Protein AF-A0AAD6E4Y8-F1 (afdb_monomer)

Mean predicted aligned error: 8.2 Å

Organism: NCBI:txid911720

Structure (mmCIF, N/CA/C/O backbone):
data_AF-A0AAD6E4Y8-F1
#
_entry.id   AF-A0AAD6E4Y8-F1
#
loop_
_atom_site.group_PDB
_atom_site.id
_atom_site.type_symbol
_atom_site.label_atom_id
_atom_site.label_alt_id
_atom_site.label_comp_id
_atom_site.label_asym_id
_atom_site.label_entity_id
_atom_site.label_seq_id
_atom_site.pdbx_PDB_ins_code
_atom_site.Cartn_x
_atom_site.Cartn_y
_atom_site.Cartn_z
_atom_site.occupancy
_atom_site.B_iso_or_equiv
_atom_site.auth_seq_id
_atom_site.auth_comp_id
_atom_site.auth_asym_id
_atom_site.auth_atom_id
_atom_site.pdbx_PDB_model_num
ATOM 1 N N . MET A 1 1 ? -0.656 4.297 -16.228 1.00 60.06 1 MET A N 1
ATOM 2 C CA . MET A 1 1 ? -0.972 3.912 -14.840 1.00 60.06 1 MET A CA 1
ATOM 3 C C . MET A 1 1 ? -2.060 4.842 -14.359 1.00 60.06 1 MET A C 1
ATOM 5 O O . MET A 1 1 ? -1.753 5.897 -13.828 1.00 60.06 1 MET A O 1
ATOM 9 N N . ASP A 1 2 ? -3.311 4.536 -14.681 1.00 66.12 2 ASP A N 1
ATOM 10 C CA . ASP A 1 2 ? -4.436 5.409 -14.312 1.00 66.12 2 ASP A CA 1
ATOM 11 C C . ASP A 1 2 ? -5.704 4.597 -14.036 1.00 66.12 2 ASP A C 1
ATOM 13 O O . ASP A 1 2 ? -6.818 5.096 -14.125 1.00 66.12 2 ASP A O 1
ATOM 17 N N . THR A 1 3 ? -5.555 3.300 -13.751 1.00 80.50 3 THR A N 1
ATOM 18 C CA . THR A 1 3 ? -6.711 2.481 -13.399 1.00 80.50 3 THR A CA 1
ATOM 19 C C . THR A 1 3 ? -7.084 2.818 -11.960 1.00 80.50 3 THR A C 1
ATOM 21 O O . THR A 1 3 ? -6.283 2.558 -11.058 1.00 80.50 3 THR A O 1
ATOM 24 N N . PRO A 1 4 ? -8.265 3.402 -11.711 1.00 89.00 4 PRO A N 1
ATOM 25 C CA . PRO A 1 4 ? -8.672 3.713 -10.358 1.00 89.00 4 PRO A CA 1
ATOM 26 C C . PRO A 1 4 ? -8.994 2.421 -9.601 1.00 89.00 4 PRO A C 1
ATOM 28 O O . PRO A 1 4 ? -9.549 1.467 -10.151 1.00 89.00 4 PRO A O 1
ATOM 31 N N . ILE A 1 5 ? -8.671 2.406 -8.315 1.00 91.94 5 ILE A N 1
ATOM 32 C CA . ILE A 1 5 ? -8.923 1.294 -7.404 1.00 91.94 5 ILE A CA 1
ATOM 33 C C . ILE A 1 5 ? -10.080 1.671 -6.493 1.00 91.94 5 ILE A C 1
ATOM 35 O O . ILE A 1 5 ? -10.008 2.663 -5.773 1.00 91.94 5 ILE A O 1
ATOM 39 N N . ARG A 1 6 ? -11.131 0.853 -6.471 1.00 94.88 6 ARG A N 1
ATOM 40 C CA . ARG A 1 6 ? -12.215 1.013 -5.502 1.00 94.88 6 ARG A CA 1
ATOM 41 C C . ARG A 1 6 ? -11.766 0.523 -4.125 1.00 94.88 6 ARG A C 1
ATOM 43 O O . ARG A 1 6 ? -11.421 -0.649 -3.971 1.00 94.88 6 ARG A O 1
ATOM 50 N N . ARG A 1 7 ? -11.806 1.397 -3.122 1.00 94.94 7 ARG A N 1
ATOM 51 C CA . ARG A 1 7 ? -11.597 1.074 -1.708 1.00 94.94 7 ARG A CA 1
ATOM 52 C C . ARG A 1 7 ? -12.920 1.212 -0.968 1.00 94.94 7 ARG A C 1
ATOM 54 O O . ARG A 1 7 ? -13.533 2.272 -1.005 1.00 94.94 7 ARG A O 1
ATOM 61 N N . VAL A 1 8 ? -13.303 0.163 -0.248 1.00 95.25 8 VAL A N 1
ATOM 62 C CA . VAL A 1 8 ? -14.464 0.166 0.647 1.00 95.25 8 VAL A CA 1
ATOM 63 C C . VAL A 1 8 ? -13.980 -0.087 2.072 1.00 95.25 8 VAL A C 1
ATOM 65 O O . VAL A 1 8 ? -13.235 -1.041 2.301 1.00 95.25 8 VAL A O 1
ATOM 68 N N . ILE A 1 9 ? -14.377 0.763 3.018 1.00 93.38 9 ILE A N 1
ATOM 69 C CA . ILE A 1 9 ? -14.047 0.632 4.445 1.00 93.38 9 ILE A CA 1
ATOM 70 C C . ILE A 1 9 ? -15.339 0.403 5.222 1.00 93.38 9 ILE A C 1
ATOM 72 O O . ILE A 1 9 ? -16.318 1.131 5.048 1.00 93.38 9 ILE A O 1
ATOM 76 N N . ALA A 1 10 ? -15.323 -0.605 6.090 1.00 93.25 10 ALA A N 1
ATOM 77 C CA . ALA A 1 10 ? -16.399 -0.895 7.022 1.00 93.25 10 ALA A CA 1
ATOM 78 C C . ALA A 1 10 ? -15.973 -0.582 8.459 1.00 93.25 10 ALA A C 1
ATOM 80 O O . ALA A 1 10 ? -14.816 -0.788 8.827 1.00 93.25 10 ALA A O 1
ATOM 81 N N . GLU A 1 11 ? -16.925 -0.131 9.267 1.00 92.50 11 GLU A N 1
ATOM 82 C CA . GLU A 1 11 ? -16.768 0.111 10.702 1.00 92.50 11 GLU A CA 1
ATOM 83 C C . GLU A 1 11 ? -18.042 -0.311 11.448 1.00 92.50 11 GLU A C 1
ATOM 85 O O . GLU A 1 11 ? -19.064 -0.641 10.838 1.00 92.50 11 GLU A O 1
ATOM 90 N N . HIS A 1 12 ? -17.983 -0.289 12.780 1.00 92.69 12 HIS A N 1
ATOM 91 C CA . HIS A 1 12 ? -19.155 -0.448 13.635 1.00 92.69 12 HIS A CA 1
ATOM 92 C C . HIS A 1 12 ? -19.614 0.911 14.162 1.00 92.69 12 HIS A C 1
ATOM 94 O O . HIS A 1 12 ? -18.795 1.730 14.581 1.00 92.69 12 HIS A O 1
ATOM 100 N N . ASP A 1 13 ? -20.926 1.141 14.180 1.00 86.31 13 ASP A N 1
ATOM 101 C CA . ASP A 1 13 ? -21.501 2.302 14.856 1.00 86.31 13 ASP A CA 1
ATOM 102 C C . ASP A 1 13 ? -21.441 2.153 16.393 1.00 86.31 13 ASP A C 1
ATOM 104 O O . ASP A 1 13 ? -21.057 1.120 16.946 1.00 86.31 13 ASP A O 1
ATOM 108 N N . THR A 1 14 ? -21.872 3.186 17.122 1.00 88.88 14 THR A N 1
ATOM 109 C CA . THR A 1 14 ? -21.897 3.176 18.598 1.00 88.88 14 THR A CA 1
ATOM 110 C C . THR A 1 14 ? -22.863 2.155 19.207 1.00 88.88 14 THR A C 1
ATOM 112 O O . THR A 1 14 ? -22.847 1.952 20.421 1.00 88.88 14 THR A O 1
ATOM 115 N N . LYS A 1 15 ? -23.709 1.515 18.394 1.00 92.69 15 LYS A N 1
ATOM 116 C CA . LYS A 1 15 ? -24.641 0.454 18.792 1.00 92.69 15 LYS A CA 1
ATOM 117 C C . LYS A 1 15 ? -24.127 -0.938 18.406 1.00 92.69 15 LYS A C 1
ATOM 119 O O . LYS A 1 15 ? -24.799 -1.917 18.718 1.00 92.69 15 LYS A O 1
ATOM 124 N N . GLY A 1 16 ? -22.963 -1.030 17.760 1.00 91.50 16 GLY A N 1
ATOM 125 C CA . GLY A 1 16 ? -22.378 -2.283 17.291 1.00 91.50 16 GLY A CA 1
ATOM 126 C C . GLY A 1 16 ? -22.921 -2.770 15.946 1.00 91.50 16 GLY A C 1
ATOM 127 O O . GLY A 1 16 ? -22.697 -3.928 15.605 1.00 91.50 16 GLY A O 1
ATOM 128 N N . ASN A 1 17 ? -23.617 -1.934 15.168 1.00 94.75 17 ASN A N 1
ATOM 129 C CA . ASN A 1 17 ? -24.046 -2.307 13.818 1.00 94.75 17 ASN A CA 1
ATOM 130 C C . ASN A 1 17 ? -22.910 -2.076 12.818 1.00 94.75 17 ASN A C 1
ATOM 132 O O . ASN A 1 17 ? -22.316 -0.998 12.798 1.00 94.75 17 ASN A O 1
ATOM 136 N N . ALA A 1 18 ? -22.645 -3.060 11.958 1.00 94.50 18 ALA A N 1
ATOM 137 C CA . ALA A 1 18 ? -21.690 -2.918 10.865 1.00 94.50 18 ALA A CA 1
ATOM 138 C C . ALA A 1 18 ? -22.246 -2.004 9.759 1.00 94.50 18 ALA A C 1
ATOM 140 O O . ALA A 1 18 ? -23.408 -2.122 9.361 1.00 94.50 18 ALA A O 1
ATOM 141 N N . SER A 1 19 ? -21.412 -1.106 9.239 1.00 92.56 19 SER A N 1
ATOM 142 C CA . SER A 1 19 ? -21.764 -0.197 8.143 1.00 92.56 19 SER A CA 1
ATOM 143 C C . SER A 1 19 ? -20.553 0.119 7.266 1.00 92.56 19 SER A C 1
ATOM 145 O O . SER A 1 19 ? -19.414 0.025 7.721 1.00 92.56 19 SER A O 1
ATOM 147 N N . PHE A 1 20 ? -20.788 0.499 6.007 1.00 93.69 20 PHE A N 1
ATOM 148 C CA . PHE A 1 20 ? -19.742 1.049 5.143 1.00 93.69 20 PHE A CA 1
ATOM 149 C C . PHE A 1 20 ? -19.593 2.544 5.417 1.00 93.69 20 PHE A C 1
ATOM 151 O O . PHE A 1 20 ? -20.552 3.299 5.261 1.00 93.69 20 PHE A O 1
ATOM 158 N N . VAL A 1 21 ? -18.395 2.961 5.812 1.00 90.44 21 VAL A N 1
ATOM 159 C CA . VAL A 1 21 ? -18.083 4.360 6.149 1.00 90.44 21 VAL A CA 1
ATOM 160 C C . VAL A 1 21 ? -17.336 5.089 5.035 1.00 90.44 21 VAL A C 1
ATOM 162 O O . VAL A 1 21 ? -17.307 6.315 5.020 1.00 90.44 21 VAL A O 1
ATOM 165 N N . SER A 1 22 ? -16.757 4.351 4.085 1.00 91.56 22 SER A N 1
ATOM 166 C CA . SER A 1 22 ? -16.112 4.906 2.892 1.00 91.56 22 SER A CA 1
ATOM 167 C C . SER A 1 22 ? -16.262 3.939 1.717 1.00 91.56 22 SER A C 1
ATOM 169 O O . SER A 1 22 ? -16.151 2.724 1.890 1.00 91.56 22 SER A O 1
ATOM 171 N N . ASP A 1 23 ? -16.532 4.490 0.535 1.00 95.25 23 ASP A N 1
ATOM 172 C CA . ASP A 1 23 ? -16.561 3.807 -0.761 1.00 95.25 23 ASP A CA 1
ATOM 173 C C . ASP A 1 23 ? -16.034 4.788 -1.814 1.00 95.25 23 ASP A C 1
ATOM 175 O O . ASP A 1 23 ? -16.737 5.698 -2.258 1.00 95.25 23 ASP A O 1
ATOM 179 N N . GLU A 1 24 ? -14.752 4.659 -2.139 1.00 95.19 24 GLU A N 1
ATOM 180 C CA . GLU A 1 24 ? -13.999 5.657 -2.893 1.00 95.19 24 GLU A CA 1
ATOM 181 C C . GLU A 1 24 ? -13.223 5.021 -4.039 1.00 95.19 24 GLU A C 1
ATOM 183 O O . GLU A 1 24 ? -12.700 3.913 -3.928 1.00 95.19 24 GLU A O 1
ATOM 188 N N . TRP A 1 25 ? -13.086 5.764 -5.134 1.00 94.88 25 TRP A N 1
ATOM 189 C CA . TRP A 1 25 ? -12.178 5.428 -6.224 1.00 94.88 25 TRP A CA 1
ATOM 190 C C . TRP A 1 25 ? -10.861 6.174 -6.026 1.00 94.88 25 TRP A C 1
ATOM 192 O O . TRP A 1 25 ? -10.798 7.393 -6.168 1.00 94.88 25 TRP A O 1
ATOM 202 N N . LEU A 1 26 ? -9.812 5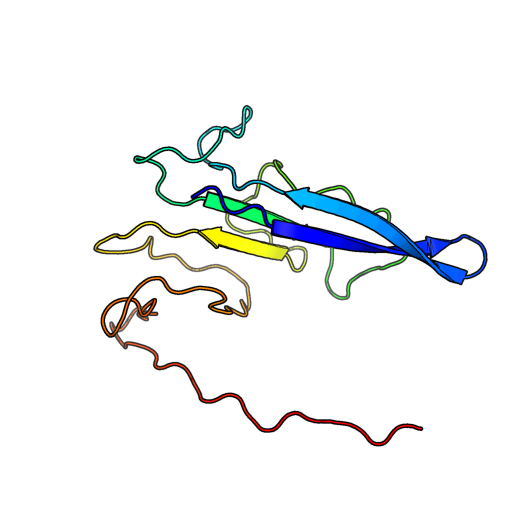.433 -5.687 1.00 94.38 26 LEU A N 1
ATOM 203 C CA . LEU A 1 26 ? -8.470 5.953 -5.468 1.00 94.38 26 LEU A CA 1
ATOM 204 C C . LEU A 1 26 ? -7.657 5.881 -6.757 1.00 94.38 26 LEU A C 1
ATOM 206 O O . LEU A 1 26 ? -7.584 4.835 -7.399 1.00 94.38 26 LEU A O 1
ATOM 210 N N . THR A 1 27 ? -6.996 6.976 -7.109 1.00 92.81 27 THR A N 1
ATOM 211 C CA . THR A 1 27 ? -6.064 7.024 -8.242 1.00 92.81 27 THR A CA 1
ATOM 212 C C . THR A 1 27 ? -4.632 6.793 -7.758 1.00 92.81 27 THR A C 1
ATOM 214 O O . THR A 1 27 ? -4.260 7.361 -6.724 1.00 92.81 27 THR A O 1
ATOM 217 N N . PRO A 1 28 ? -3.800 6.030 -8.487 1.00 92.56 28 PRO A N 1
ATOM 218 C CA . PRO A 1 28 ? -2.375 5.925 -8.186 1.00 92.56 28 PRO A CA 1
ATOM 219 C C . PRO A 1 28 ? -1.690 7.296 -8.112 1.00 92.56 28 PRO A C 1
ATOM 221 O O . PRO A 1 28 ? -2.040 8.215 -8.854 1.00 92.56 28 PRO A O 1
ATOM 224 N N . TYR A 1 29 ? -0.695 7.427 -7.235 1.00 93.00 29 TYR A N 1
ATOM 225 C CA . TYR A 1 29 ? 0.155 8.618 -7.126 1.00 93.00 29 TYR A CA 1
ATOM 226 C C . TYR A 1 29 ? 1.642 8.246 -7.138 1.00 93.00 29 TYR A C 1
ATOM 228 O O . TYR A 1 29 ? 2.006 7.114 -6.802 1.00 93.00 29 TYR A O 1
ATOM 236 N N . ASP A 1 30 ? 2.497 9.193 -7.531 1.00 91.81 30 ASP A N 1
ATOM 237 C CA . ASP A 1 30 ? 3.954 9.054 -7.465 1.00 91.81 30 ASP A CA 1
ATOM 238 C C . ASP A 1 30 ? 4.451 9.504 -6.076 1.00 91.81 30 ASP A C 1
ATOM 240 O O . ASP A 1 30 ? 4.380 10.697 -5.752 1.00 91.81 30 ASP A O 1
ATOM 244 N N . PRO A 1 31 ? 4.964 8.591 -5.229 1.00 88.75 31 PRO A N 1
ATOM 245 C CA . PRO A 1 31 ? 5.400 8.939 -3.879 1.00 88.75 31 PRO A CA 1
ATOM 246 C C . PRO A 1 31 ? 6.668 9.804 -3.847 1.00 88.75 31 PRO A C 1
ATOM 248 O O . PRO A 1 31 ? 6.960 10.393 -2.806 1.00 88.75 31 PRO A O 1
ATOM 251 N N . THR A 1 32 ? 7.420 9.900 -4.949 1.00 88.81 32 THR A N 1
ATOM 252 C CA . THR A 1 32 ? 8.633 10.733 -5.043 1.00 88.81 32 THR A CA 1
ATOM 253 C C . THR A 1 32 ? 8.318 12.219 -5.213 1.00 88.81 32 THR A C 1
ATOM 255 O O . THR A 1 32 ? 9.179 13.064 -4.982 1.00 88.81 32 THR A O 1
ATOM 258 N N . THR A 1 33 ? 7.067 12.540 -5.548 1.00 91.38 33 THR A N 1
ATOM 259 C CA . THR A 1 33 ? 6.561 13.907 -5.746 1.00 91.38 33 THR A CA 1
ATOM 260 C C . THR A 1 33 ? 5.888 14.475 -4.497 1.00 91.38 33 THR A C 1
ATOM 262 O O . THR A 1 33 ? 5.022 15.339 -4.580 1.00 91.38 33 THR A O 1
ATOM 265 N N . ALA A 1 34 ? 6.224 13.950 -3.318 1.00 89.31 34 ALA A N 1
ATOM 266 C CA . ALA A 1 34 ? 5.731 14.498 -2.064 1.00 89.31 34 ALA A CA 1
ATOM 267 C C . ALA A 1 34 ? 6.248 15.940 -1.852 1.00 89.31 34 ALA A C 1
ATOM 269 O O . ALA A 1 34 ? 7.426 16.195 -2.116 1.00 89.31 34 ALA A O 1
ATOM 270 N N . PRO A 1 35 ? 5.432 16.843 -1.273 1.00 91.31 35 PRO A N 1
ATOM 271 C CA . PRO A 1 35 ? 4.101 16.605 -0.699 1.00 91.31 35 P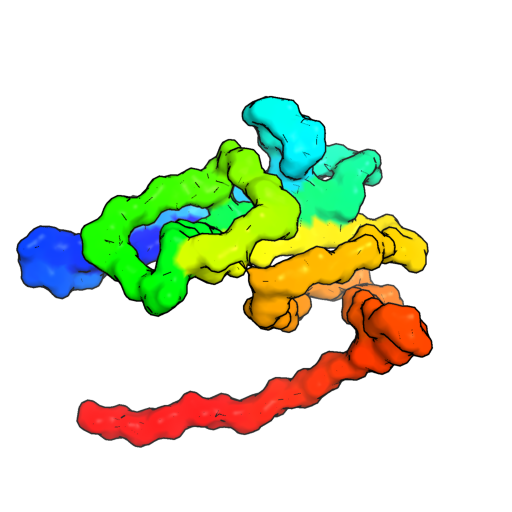RO A CA 1
ATOM 272 C C . PRO A 1 35 ? 2.926 16.670 -1.692 1.00 91.31 35 PRO A C 1
ATOM 274 O O . PRO A 1 35 ? 1.788 16.453 -1.279 1.00 91.31 35 PRO A O 1
ATOM 277 N N . GLU A 1 36 ? 3.157 16.980 -2.967 1.00 92.69 36 GLU A N 1
ATOM 278 C CA . GLU A 1 36 ? 2.091 17.202 -3.951 1.00 92.69 36 GLU A CA 1
ATOM 279 C C . GLU A 1 36 ? 1.397 15.906 -4.404 1.00 92.69 36 GLU A C 1
ATOM 281 O O . GLU A 1 36 ? 0.220 15.949 -4.768 1.00 92.69 36 GLU A O 1
ATOM 286 N N . PHE A 1 37 ? 2.097 14.764 -4.358 1.00 92.50 37 PHE A N 1
ATOM 287 C CA . PHE A 1 37 ? 1.574 13.433 -4.709 1.00 92.50 37 PHE A CA 1
ATOM 288 C C . PHE A 1 37 ? 0.822 13.431 -6.049 1.00 92.50 37 PHE A C 1
ATOM 290 O O . PHE A 1 37 ? -0.383 13.143 -6.128 1.00 92.50 37 PHE A O 1
ATOM 297 N N . THR A 1 38 ? 1.542 13.799 -7.105 1.00 92.88 38 THR A N 1
ATOM 298 C CA . THR A 1 38 ? 0.998 13.922 -8.457 1.00 92.88 38 THR A CA 1
ATOM 299 C C . THR A 1 38 ? 0.723 12.553 -9.084 1.00 92.88 38 THR A C 1
ATOM 301 O O . THR A 1 38 ? 1.157 11.508 -8.592 1.00 92.88 38 THR A O 1
ATOM 304 N N . THR A 1 39 ? -0.041 12.547 -10.175 1.00 92.19 39 THR A N 1
ATOM 305 C CA . THR A 1 39 ? -0.292 11.336 -10.965 1.00 92.19 39 THR A CA 1
ATOM 306 C C . THR A 1 39 ? 1.023 10.807 -11.561 1.00 92.19 39 THR A C 1
ATOM 308 O O . THR A 1 39 ? 1.781 11.609 -12.116 1.00 92.19 39 THR A O 1
ATOM 311 N N . PRO A 1 40 ? 1.301 9.486 -11.510 1.00 91.38 40 PRO A N 1
ATOM 312 C CA . PRO A 1 40 ? 2.520 8.910 -12.069 1.00 91.38 40 PRO A CA 1
ATOM 313 C C . PRO A 1 40 ? 2.647 9.194 -13.568 1.00 91.38 40 PRO A C 1
ATOM 315 O O . PRO A 1 40 ? 1.790 8.810 -14.369 1.00 91.38 40 PRO A O 1
ATOM 318 N N . GLY A 1 41 ? 3.731 9.869 -13.950 1.00 88.88 41 GLY A N 1
ATOM 319 C CA . GLY A 1 41 ? 4.085 10.109 -15.347 1.00 88.88 41 GLY A CA 1
ATOM 320 C C . GLY A 1 41 ? 4.891 8.955 -15.965 1.00 88.88 41 GLY A C 1
ATOM 321 O O . GLY A 1 41 ? 5.246 8.005 -15.273 1.00 88.88 41 GLY A O 1
ATOM 322 N N . PRO A 1 42 ? 5.263 9.043 -17.256 1.00 85.56 42 PRO A N 1
ATOM 323 C CA . PRO A 1 42 ? 6.062 8.014 -17.937 1.00 85.56 42 PRO A CA 1
ATOM 324 C C . PRO A 1 42 ? 7.445 7.755 -17.322 1.00 85.56 42 PRO A C 1
ATOM 326 O O . PRO A 1 42 ? 8.033 6.707 -17.557 1.00 85.56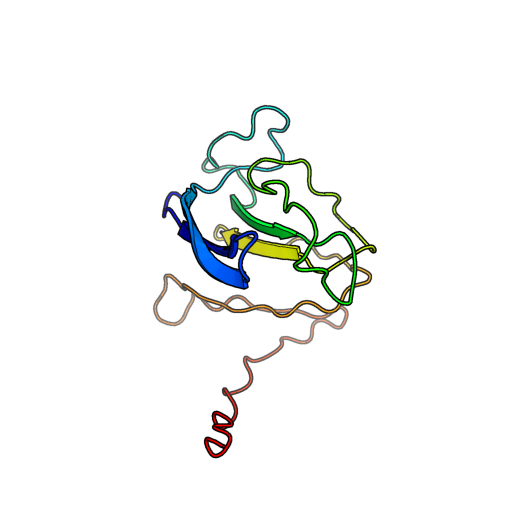 42 PRO A O 1
ATOM 329 N N . SER A 1 43 ? 7.978 8.717 -16.565 1.00 86.44 43 SER A N 1
ATOM 330 C CA . SER A 1 43 ? 9.255 8.608 -15.855 1.00 86.44 43 SER A CA 1
ATOM 331 C C . SER A 1 43 ? 9.118 8.120 -14.411 1.00 86.44 43 SER A C 1
ATOM 333 O O . SER A 1 43 ? 10.134 7.977 -13.733 1.00 86.44 43 SER A O 1
ATOM 335 N N . ALA A 1 44 ? 7.894 7.923 -13.911 1.00 88.06 44 ALA A N 1
ATOM 336 C CA . ALA A 1 44 ? 7.679 7.424 -12.560 1.00 88.06 44 ALA A CA 1
ATOM 337 C C . ALA A 1 44 ? 8.138 5.966 -12.490 1.00 88.06 44 ALA A C 1
ATOM 339 O O . ALA A 1 44 ? 7.740 5.144 -13.313 1.00 88.06 44 ALA A O 1
ATOM 340 N N . GLY A 1 45 ? 8.965 5.631 -11.500 1.00 85.75 45 GLY A N 1
ATOM 341 C CA . GLY A 1 45 ? 9.426 4.252 -11.335 1.00 85.75 45 GLY A CA 1
ATOM 342 C C . GLY A 1 45 ? 8.337 3.307 -10.818 1.00 85.75 45 GLY A C 1
ATOM 343 O O . GLY A 1 45 ? 8.492 2.098 -10.930 1.00 85.75 45 GLY A O 1
ATOM 344 N N . PHE A 1 46 ? 7.256 3.846 -10.243 1.00 88.06 46 PHE A N 1
ATOM 345 C CA . PHE A 1 46 ? 6.065 3.111 -9.820 1.00 88.06 46 PHE A CA 1
ATOM 346 C C . PHE A 1 46 ? 4.918 4.063 -9.464 1.00 88.06 46 PHE A C 1
ATOM 348 O O . PHE A 1 46 ? 5.146 5.210 -9.074 1.00 88.06 46 PHE A O 1
ATOM 355 N N . GLY A 1 47 ? 3.687 3.565 -9.559 1.00 90.50 47 GLY A N 1
ATOM 356 C CA . GLY A 1 47 ? 2.504 4.178 -8.959 1.00 90.50 47 GLY A CA 1
ATOM 357 C C . GLY A 1 47 ? 2.106 3.457 -7.673 1.00 90.50 47 GLY A C 1
ATOM 358 O O . GLY A 1 47 ? 2.238 2.236 -7.576 1.00 90.50 47 GLY A O 1
ATOM 359 N N . VAL A 1 48 ? 1.609 4.199 -6.682 1.00 91.75 48 VAL A N 1
ATOM 360 C CA . VAL A 1 48 ? 1.143 3.632 -5.406 1.00 91.75 48 VAL A CA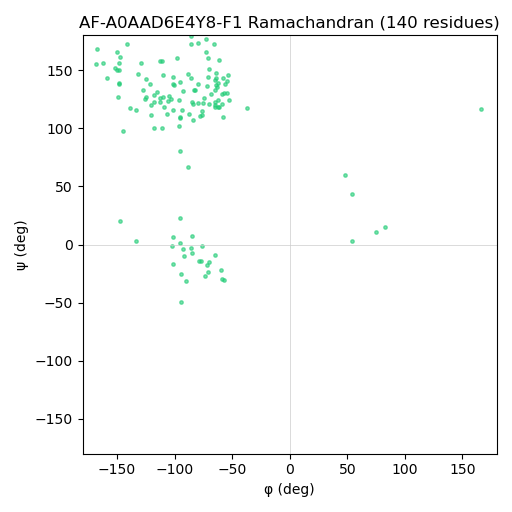 1
ATOM 361 C C . VAL A 1 48 ? -0.314 3.975 -5.160 1.00 91.75 48 VAL A C 1
ATOM 363 O O . VAL A 1 48 ? -0.726 5.124 -5.304 1.00 91.75 48 VAL A O 1
ATOM 366 N N . VAL A 1 49 ? -1.074 2.996 -4.674 1.00 93.81 49 VAL A N 1
ATOM 367 C CA . VAL A 1 49 ? -2.333 3.229 -3.959 1.00 93.81 49 VAL A CA 1
ATOM 368 C C . VAL A 1 49 ? -2.206 2.627 -2.567 1.00 93.81 49 VAL A C 1
ATOM 370 O O . VAL A 1 49 ? -2.149 1.410 -2.410 1.00 93.81 49 VAL A O 1
ATOM 373 N N . GLN A 1 50 ? -2.159 3.467 -1.533 1.00 91.94 50 GLN A N 1
ATOM 374 C CA . GLN A 1 50 ? -2.236 2.991 -0.151 1.00 91.94 50 GLN A CA 1
ATOM 375 C C . GLN A 1 50 ? -3.688 2.707 0.222 1.00 91.94 50 GLN A C 1
ATOM 377 O O . GLN A 1 50 ? -4.527 3.603 0.161 1.00 91.94 50 GLN A O 1
ATOM 382 N N . ILE A 1 51 ? -3.968 1.467 0.620 1.00 92.19 51 ILE A N 1
ATOM 383 C CA . ILE A 1 51 ? -5.319 1.010 0.960 1.00 92.19 51 ILE A CA 1
ATOM 384 C C . ILE A 1 51 ? -5.547 1.137 2.462 1.00 92.19 51 ILE A C 1
ATOM 386 O O . ILE A 1 51 ? -6.557 1.692 2.890 1.00 92.19 51 ILE A O 1
ATOM 390 N N . HIS A 1 52 ? -4.608 0.625 3.261 1.00 91.06 52 HIS A N 1
ATOM 391 C CA . HIS A 1 52 ? -4.761 0.535 4.709 1.00 91.06 52 HIS A CA 1
ATOM 392 C C . HIS A 1 52 ? -3.409 0.576 5.431 1.00 91.06 52 HIS A C 1
ATOM 394 O O . HIS A 1 52 ? -2.384 0.141 4.899 1.00 91.06 52 HIS A O 1
ATOM 400 N N . ARG A 1 53 ? -3.415 1.079 6.668 1.00 89.19 53 ARG A N 1
ATOM 401 C CA . ARG A 1 53 ? -2.277 1.042 7.589 1.00 89.19 53 ARG A CA 1
ATOM 402 C C . ARG A 1 53 ? -2.790 0.980 9.017 1.00 89.19 53 ARG A C 1
ATOM 404 O O . ARG A 1 53 ? -3.548 1.856 9.431 1.00 89.19 53 ARG A O 1
ATOM 411 N N . SER A 1 54 ? -2.327 0.002 9.785 1.00 88.88 54 SER A N 1
ATOM 412 C CA . SER A 1 54 ? -2.569 -0.026 11.225 1.00 88.88 54 SER A CA 1
ATOM 413 C C . SER A 1 54 ? -1.362 0.534 11.988 1.00 88.88 54 SER A C 1
ATOM 415 O O . SER A 1 54 ? -0.240 0.603 11.487 1.00 88.88 54 SER A O 1
ATOM 417 N N . ARG A 1 55 ? -1.582 0.946 13.241 1.00 85.75 55 ARG A N 1
ATOM 418 C CA . ARG A 1 55 ? -0.503 1.395 14.144 1.00 85.75 55 ARG A CA 1
ATOM 419 C C . ARG A 1 55 ? 0.196 0.250 14.887 1.00 85.75 55 ARG A C 1
ATOM 421 O O . ARG A 1 55 ? 1.124 0.525 15.642 1.00 85.75 55 ARG A O 1
ATOM 428 N N . GLY A 1 56 ? -0.317 -0.971 14.767 1.00 87.19 56 GLY A N 1
ATOM 429 C CA . GLY A 1 56 ? -0.024 -2.088 15.659 1.00 87.19 5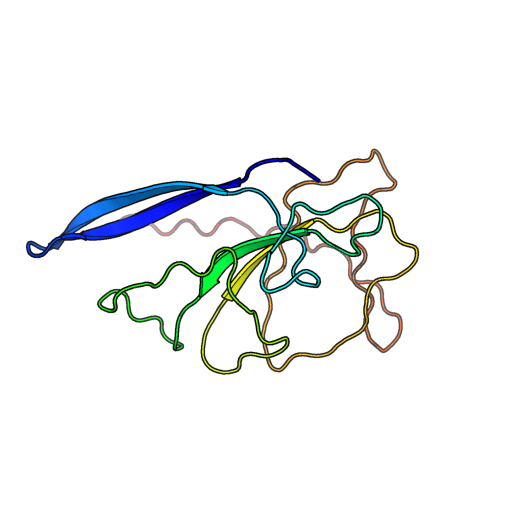6 GLY A CA 1
ATOM 430 C C . GLY A 1 56 ? -0.394 -3.432 15.042 1.00 87.19 56 GLY A C 1
ATOM 431 O O . GLY A 1 56 ? -1.279 -3.502 14.185 1.00 87.19 56 GLY A O 1
ATOM 432 N N . PHE A 1 57 ? 0.260 -4.488 15.516 1.00 85.62 57 PHE A N 1
ATOM 433 C CA . PHE A 1 57 ? -0.171 -5.869 15.328 1.00 85.62 57 PHE A CA 1
ATOM 434 C C . PHE A 1 57 ? -0.270 -6.558 16.704 1.00 85.62 57 PHE A C 1
ATOM 436 O O . PHE A 1 57 ? 0.727 -6.541 17.432 1.00 85.62 57 PHE A O 1
ATOM 443 N N . PRO A 1 58 ? -1.421 -7.152 17.083 1.00 91.56 58 PRO A N 1
ATOM 444 C CA . PRO A 1 58 ? -2.684 -7.237 16.333 1.00 91.56 58 PRO A CA 1
ATOM 445 C C . PRO A 1 58 ? -3.328 -5.875 16.015 1.00 91.56 58 PRO A C 1
ATOM 447 O O . PRO A 1 58 ? -3.015 -4.867 16.649 1.00 91.56 58 PRO A O 1
ATOM 450 N N . ALA A 1 59 ? -4.198 -5.841 15.000 1.00 89.88 59 ALA A N 1
ATOM 451 C CA . ALA A 1 59 ? -4.943 -4.636 14.634 1.00 89.88 59 ALA A CA 1
ATOM 452 C C . ALA A 1 59 ? -6.004 -4.289 15.697 1.00 89.88 59 ALA A C 1
ATOM 454 O O . ALA A 1 59 ? -6.532 -5.171 16.369 1.00 89.88 59 ALA A O 1
ATOM 455 N N . ASP A 1 60 ? -6.317 -2.998 15.835 1.00 90.62 60 ASP A N 1
ATOM 456 C CA . ASP A 1 60 ? -7.315 -2.478 16.776 1.00 90.62 60 ASP A CA 1
ATOM 457 C C . ASP A 1 60 ? -8.437 -1.784 15.994 1.00 90.62 60 ASP A C 1
ATOM 459 O O . ASP A 1 60 ? -8.280 -0.643 15.555 1.00 90.62 60 ASP A O 1
ATOM 463 N N . ASN A 1 61 ? -9.557 -2.490 15.823 1.00 90.56 61 ASN A N 1
ATOM 464 C CA . ASN A 1 61 ? -10.727 -2.014 15.076 1.00 90.56 61 ASN A CA 1
ATOM 465 C C . ASN A 1 61 ? -11.576 -0.993 15.856 1.00 90.56 61 ASN A C 1
ATOM 467 O O . ASN A 1 61 ? -12.568 -0.507 15.323 1.00 90.56 61 ASN A O 1
ATOM 471 N N . MET A 1 62 ? -11.213 -0.666 17.104 1.00 88.94 62 MET A N 1
ATOM 472 C CA . MET A 1 62 ? -11.874 0.386 17.890 1.00 88.94 62 MET A CA 1
ATOM 473 C C . MET A 1 62 ? -11.199 1.750 17.717 1.00 88.94 62 MET A C 1
ATOM 475 O O . MET A 1 62 ? -11.705 2.764 18.204 1.00 88.94 62 MET A O 1
ATOM 479 N N . ARG A 1 63 ? -10.028 1.798 17.069 1.00 85.75 63 ARG A N 1
ATOM 480 C CA . ARG A 1 63 ? -9.307 3.050 16.833 1.00 85.75 63 ARG A CA 1
ATOM 481 C C . ARG A 1 63 ? -9.796 3.731 15.563 1.00 85.75 63 ARG A C 1
ATOM 483 O O . ARG A 1 63 ? -9.975 3.051 14.557 1.00 85.75 63 ARG A O 1
ATOM 490 N N . PRO A 1 64 ? -9.866 5.076 15.561 1.00 83.94 64 PRO A N 1
ATOM 491 C CA . PRO A 1 64 ? -10.031 5.825 14.327 1.00 83.94 64 PRO A CA 1
ATOM 492 C C . PRO A 1 64 ? -8.935 5.451 13.333 1.00 83.94 64 PRO A C 1
ATOM 494 O O . PRO A 1 64 ? -7.743 5.463 13.677 1.00 83.94 64 PRO A O 1
ATOM 497 N N . LEU A 1 65 ? -9.344 5.146 12.107 1.00 81.31 65 LEU A N 1
ATOM 498 C CA . LEU A 1 65 ? -8.440 4.813 11.025 1.00 81.31 65 LEU A CA 1
ATOM 499 C C . LEU A 1 65 ? -8.172 6.067 10.178 1.00 81.31 65 LEU A C 1
ATOM 501 O O . LEU A 1 65 ? -9.024 6.449 9.381 1.00 81.31 65 LEU A O 1
ATOM 505 N N . PRO A 1 66 ? -7.018 6.744 10.330 1.00 85.31 66 PRO A N 1
ATOM 506 C CA . PRO A 1 66 ? -6.681 7.846 9.439 1.00 85.31 66 PRO A CA 1
ATOM 507 C C . PRO A 1 66 ? -6.500 7.318 8.015 1.00 85.31 66 PRO A C 1
ATOM 509 O O . PRO A 1 66 ? -5.915 6.249 7.828 1.00 85.31 66 PRO A O 1
ATOM 512 N N . ASP A 1 67 ? -6.955 8.083 7.024 1.00 88.56 67 ASP A N 1
ATOM 513 C CA . ASP A 1 67 ? -6.771 7.720 5.623 1.00 88.56 67 ASP A CA 1
ATOM 514 C C . ASP A 1 67 ? -5.269 7.677 5.283 1.00 88.56 67 ASP A C 1
ATOM 516 O O . ASP A 1 67 ? -4.583 8.696 5.416 1.00 88.56 67 ASP A O 1
ATOM 520 N N . PRO A 1 68 ? -4.718 6.516 4.877 1.00 88.31 68 PRO A N 1
ATOM 521 C CA . PRO A 1 68 ? -3.325 6.438 4.474 1.00 88.31 68 PRO A CA 1
ATOM 522 C C . PRO A 1 68 ? -3.089 6.962 3.052 1.00 88.31 68 PRO A C 1
ATOM 524 O O . PRO A 1 68 ? -1.933 7.148 2.689 1.00 88.31 68 PRO A O 1
ATOM 527 N N . HIS A 1 69 ? -4.114 7.164 2.223 1.00 91.94 69 HIS A N 1
ATOM 528 C CA . HIS A 1 69 ? -3.936 7.543 0.824 1.00 91.94 69 HIS A CA 1
ATOM 529 C C . HIS A 1 69 ? -3.299 8.937 0.692 1.00 91.94 69 HIS A C 1
ATOM 531 O O . HIS A 1 69 ? -3.716 9.882 1.356 1.00 91.94 69 HIS A O 1
ATOM 537 N N . LYS A 1 70 ? -2.270 9.060 -0.166 1.00 89.19 70 LYS A N 1
ATOM 538 C CA . LYS A 1 70 ? -1.456 10.283 -0.337 1.00 89.19 70 LYS A CA 1
ATOM 539 C C . LYS A 1 70 ? -0.854 10.793 0.975 1.00 89.19 70 LYS A C 1
ATOM 541 O O . LYS A 1 70 ? -0.847 11.987 1.266 1.00 89.19 70 LYS A O 1
ATOM 546 N N . THR A 1 71 ? -0.325 9.870 1.774 1.00 86.00 71 THR A N 1
ATOM 547 C CA . THR A 1 71 ? 0.475 10.203 2.954 1.00 86.00 71 THR A CA 1
ATOM 548 C C . THR A 1 71 ? 1.926 9.782 2.752 1.00 86.00 71 THR A C 1
ATOM 550 O O . THR A 1 71 ? 2.244 8.922 1.929 1.00 86.00 71 THR A O 1
ATOM 553 N N . LEU A 1 72 ? 2.844 10.402 3.500 1.00 77.75 72 LEU A N 1
ATOM 554 C CA . LEU A 1 72 ? 4.243 9.984 3.489 1.00 77.75 72 LEU A CA 1
ATOM 555 C C . LEU A 1 72 ? 4.372 8.567 4.059 1.00 77.75 72 LEU A C 1
ATOM 557 O O . LEU A 1 72 ? 4.017 8.294 5.212 1.00 77.75 72 LEU A O 1
ATOM 561 N N . VAL A 1 73 ? 4.932 7.675 3.246 1.00 65.56 73 VAL A N 1
ATOM 562 C CA . VAL A 1 73 ? 5.194 6.284 3.618 1.00 65.56 73 VAL A CA 1
ATOM 563 C C . VAL A 1 73 ? 6.672 6.150 3.947 1.00 65.56 73 VAL A C 1
ATOM 565 O O . VAL A 1 73 ? 7.504 6.325 3.057 1.00 65.56 73 VAL A O 1
ATOM 568 N N . PRO A 1 74 ? 7.040 5.833 5.196 1.00 66.94 74 PRO A N 1
ATOM 569 C CA . PRO A 1 74 ? 8.405 5.423 5.471 1.00 66.94 74 PRO A CA 1
ATOM 570 C C . PRO A 1 74 ? 8.702 4.128 4.702 1.00 66.94 74 PRO A C 1
ATOM 572 O O . PRO A 1 74 ? 7.861 3.231 4.660 1.00 66.94 74 PRO A O 1
ATOM 575 N N . LEU A 1 75 ? 9.900 4.014 4.119 1.00 60.12 75 LEU A N 1
ATOM 576 C CA . LEU A 1 75 ? 10.334 2.795 3.417 1.00 60.12 75 LEU A CA 1
ATOM 577 C C . LEU A 1 75 ? 10.284 1.544 4.310 1.00 60.12 75 LEU A C 1
ATOM 579 O O . LEU A 1 75 ? 10.035 0.450 3.817 1.00 60.12 75 LEU A O 1
ATOM 583 N N . ALA A 1 76 ? 10.484 1.718 5.616 1.00 60.31 76 ALA A N 1
ATOM 584 C CA . ALA A 1 76 ? 10.298 0.686 6.620 1.00 60.31 76 ALA A CA 1
ATOM 585 C C . ALA A 1 76 ? 9.492 1.267 7.787 1.00 60.31 76 ALA A C 1
ATOM 587 O O . ALA A 1 76 ? 9.950 2.184 8.471 1.00 60.31 76 ALA A O 1
ATOM 588 N N . ASP A 1 77 ? 8.291 0.739 8.009 1.00 66.12 77 ASP A N 1
ATOM 589 C CA . ASP A 1 77 ? 7.531 0.957 9.237 1.00 66.12 77 ASP A CA 1
ATOM 590 C C . ASP A 1 77 ? 7.442 -0.367 9.989 1.00 66.12 77 ASP A C 1
ATOM 592 O O . ASP A 1 77 ? 6.972 -1.365 9.451 1.00 66.12 77 ASP A O 1
ATOM 596 N N . THR A 1 78 ? 7.917 -0.383 11.228 1.00 67.31 78 THR A N 1
ATOM 597 C CA . THR A 1 78 ? 7.973 -1.590 12.059 1.00 67.31 78 THR A CA 1
ATOM 598 C C . THR A 1 78 ? 6.765 -1.730 12.981 1.00 67.31 78 THR A C 1
ATOM 600 O O . THR A 1 78 ? 6.717 -2.658 13.785 1.00 67.31 78 THR A O 1
ATOM 603 N N . LYS A 1 79 ? 5.803 -0.797 12.925 1.00 76.50 79 LYS A N 1
ATOM 604 C CA . LYS A 1 79 ? 4.749 -0.706 13.945 1.00 76.50 79 LYS A CA 1
ATOM 605 C C . LYS A 1 79 ? 3.500 -1.526 13.635 1.00 76.50 79 LYS A C 1
ATOM 607 O O . LYS A 1 79 ? 2.878 -2.012 14.573 1.00 76.50 79 LYS A O 1
ATOM 612 N N . GLY A 1 80 ? 3.127 -1.715 12.371 1.00 86.06 80 GLY A N 1
ATOM 613 C CA . GLY A 1 80 ? 1.927 -2.476 12.016 1.00 86.06 80 GLY A CA 1
ATOM 614 C C . GLY A 1 80 ? 1.840 -2.832 10.532 1.00 86.06 80 GLY A C 1
ATOM 615 O O . GLY A 1 80 ? 2.623 -2.316 9.732 1.00 86.06 80 GLY A O 1
ATOM 616 N N . PRO A 1 81 ? 0.904 -3.721 10.150 1.00 89.38 81 PRO A N 1
ATOM 617 C CA . PRO A 1 81 ? 0.654 -4.060 8.758 1.00 89.38 81 PRO A CA 1
ATOM 618 C C . PRO A 1 81 ? 0.274 -2.839 7.917 1.00 89.38 81 PRO A C 1
ATOM 620 O O . PRO A 1 81 ? -0.471 -1.946 8.337 1.00 89.38 81 PRO A O 1
ATOM 623 N N . SER A 1 82 ? 0.757 -2.852 6.678 1.00 89.38 82 SER A N 1
ATOM 624 C CA . SER A 1 82 ? 0.363 -1.917 5.630 1.00 89.38 82 SER A CA 1
ATOM 625 C C . SER A 1 82 ? -0.121 -2.697 4.414 1.00 89.38 82 SER A C 1
ATOM 627 O O . SER A 1 82 ? 0.415 -3.757 4.100 1.00 89.38 82 SER A O 1
ATOM 629 N N . CYS A 1 83 ? -1.146 -2.179 3.744 1.00 91.56 83 CYS A N 1
ATOM 630 C CA . CYS A 1 83 ? -1.684 -2.747 2.516 1.00 91.56 83 CYS A CA 1
ATOM 631 C C . CYS A 1 83 ? -1.676 -1.674 1.429 1.00 91.56 83 CYS A C 1
ATOM 633 O O . CYS A 1 83 ? -2.175 -0.559 1.632 1.00 91.56 83 CYS A O 1
ATOM 635 N N . ARG A 1 84 ? -1.079 -2.001 0.284 1.00 91.19 84 ARG A N 1
ATOM 636 C CA . ARG A 1 84 ? -0.906 -1.095 -0.852 1.00 91.19 84 ARG A CA 1
ATOM 637 C C . ARG A 1 84 ? -0.900 -1.868 -2.163 1.00 91.19 84 ARG A C 1
ATOM 639 O O . ARG A 1 84 ? -0.442 -3.006 -2.200 1.00 91.19 84 ARG A O 1
ATOM 646 N N . ILE A 1 85 ? -1.355 -1.214 -3.222 1.00 91.50 85 ILE A N 1
ATOM 647 C CA . ILE A 1 85 ? -1.194 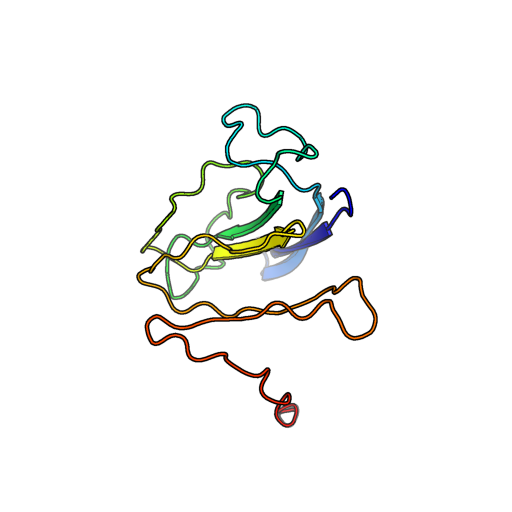-1.670 -4.604 1.00 91.50 85 ILE A CA 1
ATOM 648 C C . ILE A 1 85 ? -0.034 -0.895 -5.216 1.00 91.50 85 ILE A C 1
ATOM 650 O O . ILE A 1 85 ? 0.100 0.313 -4.992 1.00 91.50 85 ILE A O 1
ATOM 654 N N . LEU A 1 86 ? 0.809 -1.617 -5.948 1.00 89.31 86 LEU A N 1
ATOM 655 C CA . LEU A 1 86 ? 1.942 -1.075 -6.680 1.00 89.31 86 LEU A CA 1
ATOM 656 C C . LEU A 1 86 ? 1.738 -1.344 -8.167 1.00 89.31 86 LEU A C 1
ATOM 658 O O . LEU A 1 86 ? 1.632 -2.501 -8.571 1.00 89.31 86 LEU A O 1
ATOM 662 N N . ASP A 1 87 ? 1.746 -0.276 -8.954 1.00 86.81 87 ASP A 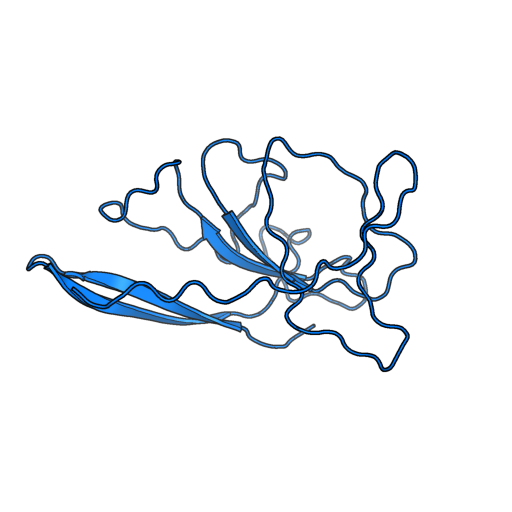N 1
ATOM 663 C CA . ASP A 1 87 ? 1.823 -0.347 -10.407 1.00 86.81 87 ASP A CA 1
ATOM 664 C C . ASP A 1 87 ? 3.288 -0.191 -10.806 1.00 86.81 87 ASP A C 1
ATOM 666 O O . ASP A 1 87 ? 3.865 0.892 -10.679 1.00 86.81 87 ASP A O 1
ATOM 670 N N . LEU A 1 88 ? 3.897 -1.277 -11.275 1.00 84.88 88 LEU A N 1
ATOM 671 C CA . LEU A 1 88 ? 5.281 -1.283 -11.738 1.00 84.88 88 LEU A CA 1
ATOM 672 C C . LEU A 1 88 ? 5.301 -1.121 -13.267 1.00 84.88 88 LEU A C 1
ATOM 674 O O . LEU A 1 88 ? 4.643 -1.898 -13.964 1.00 84.88 88 LEU A O 1
ATOM 678 N N . PRO A 1 89 ? 6.007 -0.117 -13.818 1.00 83.06 89 PRO A N 1
ATOM 679 C CA . PRO A 1 89 ? 6.180 -0.002 -15.258 1.00 83.06 89 PRO A CA 1
ATOM 680 C C . PRO A 1 89 ? 7.120 -1.111 -15.746 1.00 83.06 89 PRO A C 1
ATOM 682 O O . PRO A 1 89 ? 7.909 -1.638 -14.958 1.00 83.06 89 PRO A O 1
ATOM 685 N N . PRO A 1 90 ? 7.105 -1.433 -17.050 1.00 80.38 90 PRO A N 1
ATOM 686 C CA . PRO A 1 90 ? 8.143 -2.267 -17.638 1.00 80.38 90 PRO A CA 1
ATOM 687 C C . PRO A 1 90 ? 9.532 -1.703 -17.313 1.00 80.38 90 PRO A C 1
ATOM 689 O O . PRO A 1 90 ? 9.821 -0.540 -17.596 1.00 80.38 90 PRO A O 1
ATOM 692 N N . ALA A 1 91 ? 10.381 -2.531 -16.714 1.00 77.12 91 ALA A N 1
ATOM 693 C CA . ALA A 1 91 ? 11.739 -2.180 -16.329 1.00 77.12 91 ALA A CA 1
ATOM 694 C C . ALA A 1 91 ? 12.636 -3.420 -16.415 1.00 77.12 91 ALA A C 1
ATOM 696 O O . ALA A 1 91 ? 12.175 -4.539 -16.202 1.00 77.12 91 ALA A O 1
ATOM 697 N N . GLU A 1 92 ? 13.925 -3.222 -16.699 1.00 67.50 92 GLU A N 1
ATOM 698 C CA . GLU A 1 92 ? 14.906 -4.318 -16.753 1.00 67.50 92 GLU A CA 1
ATOM 699 C C . GLU A 1 92 ? 15.224 -4.896 -15.363 1.00 67.50 92 GLU A C 1
ATOM 701 O O . GLU A 1 92 ? 15.639 -6.046 -15.241 1.00 67.50 92 GLU A O 1
ATOM 706 N N . SER A 1 93 ? 15.022 -4.107 -14.303 1.00 68.12 93 SER A N 1
ATOM 707 C CA . SER A 1 93 ? 15.272 -4.505 -12.917 1.00 68.12 93 SER A CA 1
ATOM 708 C C . SER A 1 93 ? 14.479 -3.640 -11.938 1.00 68.12 93 SER A C 1
ATOM 710 O O . SER A 1 93 ? 14.359 -2.432 -12.145 1.00 68.12 93 SER A O 1
ATOM 712 N N . GLY A 1 94 ? 13.993 -4.239 -10.849 1.00 73.38 94 GLY A N 1
ATOM 713 C CA . GLY A 1 94 ? 13.425 -3.513 -9.708 1.00 73.38 94 GLY A CA 1
ATOM 714 C C . GLY A 1 94 ? 14.488 -3.064 -8.697 1.00 73.38 94 GLY A C 1
ATOM 715 O O . GLY A 1 94 ? 15.654 -3.453 -8.773 1.00 73.38 94 GLY A O 1
ATOM 716 N N . TRP A 1 95 ? 14.084 -2.268 -7.703 1.00 77.69 95 TRP A N 1
ATOM 717 C CA . TRP A 1 95 ? 14.972 -1.896 -6.598 1.00 77.69 95 TRP A CA 1
ATOM 718 C C . TRP A 1 95 ? 15.106 -3.029 -5.586 1.00 77.69 95 TRP A C 1
ATOM 720 O O . TRP A 1 95 ? 14.177 -3.321 -4.827 1.00 77.69 95 TRP A O 1
ATOM 730 N N . MET A 1 96 ? 16.295 -3.626 -5.532 1.00 81.25 96 MET A N 1
ATOM 731 C CA . MET A 1 96 ? 16.610 -4.628 -4.524 1.00 81.25 96 MET A CA 1
ATOM 732 C C . MET A 1 96 ? 16.723 -3.972 -3.145 1.00 81.25 96 MET A C 1
ATOM 734 O O . MET A 1 96 ? 17.541 -3.077 -2.933 1.00 81.25 96 MET A O 1
ATOM 738 N N . HIS A 1 97 ? 15.896 -4.416 -2.202 1.00 85.06 97 HIS A N 1
ATOM 739 C CA . HIS A 1 97 ? 15.912 -3.947 -0.821 1.00 85.06 97 HIS A CA 1
ATOM 740 C C . HIS A 1 97 ? 15.444 -5.053 0.131 1.00 85.06 97 HIS A C 1
ATOM 742 O O . HIS A 1 97 ? 14.890 -6.066 -0.291 1.00 85.06 97 HIS A O 1
ATOM 748 N N . ARG A 1 98 ? 15.688 -4.854 1.429 1.00 83.06 98 ARG A N 1
ATOM 749 C CA . ARG A 1 98 ? 15.220 -5.731 2.507 1.00 83.06 98 ARG A CA 1
ATOM 750 C C . ARG A 1 98 ? 14.482 -4.893 3.542 1.00 83.06 98 ARG A C 1
ATOM 752 O O . ARG A 1 98 ? 14.986 -3.857 3.973 1.00 83.06 98 ARG A O 1
ATOM 759 N N . THR A 1 99 ? 13.318 -5.366 3.956 1.00 83.38 99 THR A N 1
ATOM 760 C CA . THR A 1 99 ? 12.511 -4.798 5.038 1.00 83.38 99 THR A CA 1
ATOM 761 C C . THR A 1 99 ? 12.500 -5.748 6.235 1.00 83.38 99 THR A C 1
ATOM 763 O O . THR A 1 99 ? 12.757 -6.944 6.106 1.00 83.38 99 THR A O 1
ATOM 766 N N . LEU A 1 100 ? 12.210 -5.218 7.427 1.00 86.75 100 LEU A N 1
ATOM 767 C CA . LEU A 1 100 ? 11.861 -6.035 8.592 1.00 86.75 100 LEU A CA 1
ATOM 768 C C . LEU A 1 100 ? 10.343 -6.274 8.587 1.00 86.75 100 LEU A C 1
ATOM 770 O O . LEU A 1 100 ? 9.620 -5.730 9.419 1.00 86.75 100 LEU A O 1
ATOM 774 N N . SER A 1 101 ? 9.864 -7.029 7.599 1.00 85.38 101 SER A N 1
ATOM 775 C CA . SER A 1 101 ? 8.451 -7.376 7.429 1.00 85.38 101 SER A CA 1
ATOM 776 C C . SER A 1 101 ? 8.294 -8.765 6.809 1.00 85.38 101 SER A C 1
ATOM 778 O O . SER A 1 101 ? 9.227 -9.315 6.226 1.00 85.38 101 SER A O 1
ATOM 780 N N . LEU A 1 102 ? 7.100 -9.339 6.966 1.00 87.56 102 LEU A N 1
ATOM 781 C CA . LEU A 1 102 ? 6.627 -10.451 6.152 1.00 87.56 102 LEU A CA 1
ATOM 782 C C . LEU A 1 102 ? 5.570 -9.888 5.205 1.00 87.56 102 LEU A C 1
ATOM 784 O O . LEU A 1 102 ? 4.500 -9.480 5.659 1.00 87.56 102 LEU A O 1
ATOM 788 N N . ASP A 1 103 ? 5.880 -9.867 3.913 1.00 86.75 103 ASP A N 1
ATOM 789 C CA . ASP A 1 103 ? 5.005 -9.287 2.901 1.00 86.75 103 ASP A CA 1
ATOM 790 C C . ASP A 1 103 ? 4.303 -10.394 2.109 1.00 86.75 103 ASP A C 1
ATOM 792 O O . ASP A 1 103 ? 4.940 -11.296 1.563 1.00 86.75 103 ASP A O 1
ATOM 796 N N . TYR A 1 104 ? 2.977 -10.306 2.018 1.00 87.62 104 TYR A N 1
ATOM 797 C CA . TYR A 1 104 ? 2.187 -11.126 1.105 1.00 87.62 104 TYR A CA 1
ATOM 798 C C . TYR A 1 104 ? 1.978 -10.346 -0.190 1.00 87.62 104 TYR A C 1
ATOM 800 O O . TYR A 1 104 ? 1.335 -9.297 -0.193 1.00 87.62 104 TYR A O 1
ATOM 808 N N . PHE A 1 105 ? 2.526 -10.856 -1.291 1.00 84.31 105 PHE A N 1
ATOM 809 C CA . PHE A 1 105 ? 2.403 -10.230 -2.603 1.00 84.31 105 PHE A CA 1
ATOM 810 C C . PHE A 1 105 ? 1.377 -10.970 -3.462 1.00 84.31 105 PHE A C 1
ATOM 812 O O . PHE A 1 105 ? 1.491 -12.176 -3.681 1.00 84.31 105 PHE A O 1
ATOM 819 N N . VAL A 1 106 ? 0.386 -10.238 -3.970 1.00 84.69 106 VAL A N 1
ATOM 820 C CA . VAL A 1 106 ? -0.654 -10.769 -4.858 1.00 84.69 106 VAL A CA 1
ATOM 821 C C . VAL A 1 106 ? -0.597 -10.016 -6.181 1.00 84.69 106 VAL A C 1
ATOM 823 O O . VAL A 1 106 ? -0.779 -8.802 -6.223 1.00 84.69 106 VAL A O 1
ATOM 826 N N . VAL A 1 107 ? -0.360 -10.744 -7.274 1.00 82.44 107 VAL A N 1
ATOM 827 C CA . VAL A 1 107 ? -0.395 -10.183 -8.632 1.00 82.44 107 VAL A CA 1
ATOM 828 C C . VAL A 1 107 ? -1.844 -10.170 -9.114 1.00 82.44 107 VAL A C 1
ATOM 830 O O . VAL A 1 107 ? -2.394 -11.229 -9.408 1.00 82.44 107 VAL A O 1
ATOM 833 N N . ILE A 1 108 ? -2.450 -8.981 -9.168 1.00 78.44 108 ILE A N 1
ATOM 834 C CA . ILE A 1 108 ? -3.876 -8.783 -9.493 1.00 78.44 108 ILE A CA 1
ATOM 835 C C . ILE A 1 108 ? -4.146 -8.488 -10.975 1.00 78.44 108 ILE A C 1
ATOM 837 O O . ILE A 1 108 ? -5.238 -8.765 -11.462 1.00 78.44 108 ILE A O 1
ATOM 841 N N . TRP A 1 109 ? -3.166 -7.947 -11.697 1.00 70.25 109 TRP A N 1
ATOM 842 C CA . TRP A 1 109 ? -3.251 -7.698 -13.132 1.00 70.25 109 TRP A CA 1
ATOM 843 C C . TRP A 1 109 ? -1.870 -7.841 -13.760 1.00 70.25 109 TRP A C 1
ATOM 845 O O . TRP A 1 109 ? -0.875 -7.390 -13.195 1.00 70.25 109 TRP A O 1
ATOM 855 N N . ASP A 1 110 ? -1.830 -8.476 -14.924 1.00 57.88 110 ASP A N 1
ATOM 856 C CA . ASP A 1 110 ? -0.633 -8.667 -15.728 1.00 57.88 110 ASP A CA 1
ATOM 857 C C . ASP A 1 110 ? -1.016 -8.435 -17.196 1.00 57.88 110 ASP A C 1
ATOM 859 O O . ASP A 1 110 ? -1.894 -9.110 -17.739 1.00 57.88 110 ASP A O 1
ATOM 863 N N . CYS A 1 111 ? -0.415 -7.422 -17.821 1.00 49.06 111 CYS A N 1
ATOM 864 C CA . CYS A 1 111 ? -0.678 -7.078 -19.211 1.00 49.06 111 CYS A CA 1
ATOM 865 C C . CYS A 1 111 ? 0.369 -7.736 -20.113 1.00 49.06 111 CYS A C 1
ATOM 867 O O . CYS A 1 111 ? 1.295 -7.071 -20.574 1.00 49.06 111 CYS A O 1
ATOM 869 N N . GLY A 1 112 ? 0.202 -9.020 -20.428 1.00 45.03 112 GLY A N 1
ATOM 870 C CA . GLY A 1 112 ? 0.938 -9.600 -21.547 1.00 45.03 112 GLY A CA 1
ATOM 871 C C . GLY A 1 112 ? 0.927 -11.115 -21.618 1.00 45.03 112 GLY A C 1
ATOM 872 O O . GLY A 1 112 ? 1.523 -11.787 -20.782 1.00 45.03 112 GLY A O 1
ATOM 873 N N . ASN A 1 113 ? 0.325 -11.620 -22.696 1.00 43.41 113 ASN A N 1
ATOM 874 C CA . ASN A 1 113 ? 0.536 -12.960 -23.240 1.00 43.41 113 ASN A CA 1
ATOM 875 C C . ASN A 1 113 ? 2.016 -13.365 -23.111 1.00 43.41 113 ASN A C 1
ATOM 877 O O . ASN A 1 113 ? 2.885 -12.703 -23.677 1.00 43.41 113 ASN A O 1
ATOM 881 N N . ASP A 1 114 ? 2.282 -14.421 -22.347 1.00 45.16 114 ASP A N 1
ATOM 882 C CA . ASP A 1 114 ? 3.550 -15.158 -22.238 1.00 45.16 114 ASP A CA 1
ATOM 883 C C . ASP A 1 114 ? 4.847 -14.380 -21.895 1.00 45.16 114 ASP 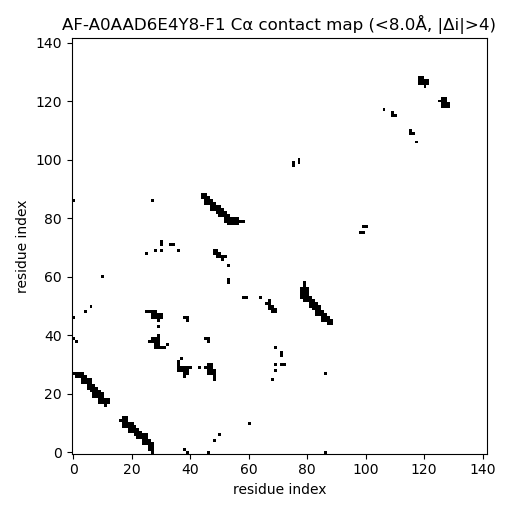A C 1
ATOM 885 O O . ASP A 1 114 ? 5.900 -15.003 -21.771 1.00 45.16 114 ASP A O 1
ATOM 889 N N . TYR A 1 115 ? 4.799 -13.063 -21.644 1.00 43.94 115 TYR A N 1
ATOM 890 C CA . TYR A 1 115 ? 5.981 -12.224 -21.348 1.00 43.94 115 TYR A CA 1
ATOM 891 C C . TYR A 1 115 ? 5.837 -11.272 -20.142 1.00 43.94 115 TYR A C 1
ATOM 893 O O . TYR A 1 115 ? 6.763 -10.520 -19.853 1.00 43.94 115 TYR A O 1
ATOM 901 N N . GLY A 1 116 ? 4.715 -11.298 -19.416 1.00 49.75 116 GLY A N 1
ATOM 902 C CA . GLY A 1 116 ? 4.417 -10.321 -18.356 1.00 49.75 116 GLY A CA 1
ATOM 903 C C . GLY A 1 116 ? 4.639 -10.763 -16.902 1.00 49.75 116 GLY A C 1
ATOM 904 O O . GLY A 1 116 ? 4.305 -10.029 -15.981 1.00 49.75 116 GLY A O 1
ATOM 905 N N . ARG A 1 117 ? 5.215 -11.941 -16.623 1.00 62.84 117 ARG A N 1
ATOM 906 C CA . ARG A 1 117 ? 5.333 -12.410 -15.229 1.00 62.84 117 ARG A CA 1
ATOM 907 C C . ARG A 1 117 ? 6.250 -11.480 -14.417 1.00 62.84 117 ARG A C 1
ATOM 909 O O . ARG A 1 117 ? 7.444 -11.414 -14.687 1.00 62.84 117 ARG A O 1
ATOM 916 N N . GLN A 1 118 ? 5.727 -10.868 -13.348 1.00 72.31 118 GLN A N 1
ATOM 917 C CA . GLN A 1 118 ? 6.574 -10.275 -12.307 1.00 72.31 118 GLN A CA 1
ATOM 918 C C . GLN A 1 118 ? 7.483 -11.367 -11.728 1.00 72.31 118 GLN A C 1
ATOM 920 O O . GLN A 1 118 ? 7.011 -12.275 -11.035 1.00 72.31 118 GLN A O 1
ATOM 925 N N . GLU A 1 119 ? 8.777 -11.287 -12.029 1.00 77.25 119 GLU A N 1
ATOM 926 C CA . GLU A 1 119 ? 9.785 -12.167 -11.448 1.00 77.25 119 GLU A CA 1
ATOM 927 C C . GLU A 1 119 ? 10.147 -11.674 -10.041 1.00 77.25 119 GLU A C 1
ATOM 929 O O . GLU A 1 119 ? 10.291 -10.470 -9.799 1.00 77.25 119 GLU A O 1
ATOM 934 N N . ILE A 1 120 ? 10.292 -12.615 -9.106 1.00 79.25 120 ILE A N 1
ATOM 935 C CA . ILE A 1 120 ? 10.873 -12.365 -7.786 1.00 79.25 120 ILE A CA 1
ATOM 936 C C . ILE A 1 120 ? 12.230 -13.059 -7.775 1.00 79.25 120 ILE A C 1
ATOM 938 O O . ILE A 1 120 ? 12.304 -14.276 -7.946 1.00 79.25 120 ILE A O 1
ATOM 942 N N . ILE A 1 121 ? 13.290 -12.274 -7.602 1.00 83.25 121 ILE A N 1
ATOM 943 C CA . ILE A 1 121 ? 14.678 -12.739 -7.609 1.00 83.25 121 ILE A CA 1
ATOM 944 C C . ILE A 1 121 ? 15.242 -12.560 -6.197 1.00 83.25 121 ILE A C 1
ATOM 946 O O . ILE A 1 121 ? 15.158 -11.468 -5.633 1.00 83.25 121 ILE A O 1
ATOM 950 N N . THR A 1 122 ? 15.778 -13.629 -5.609 1.00 84.19 122 THR A N 1
ATOM 951 C CA . THR A 1 122 ? 16.416 -13.583 -4.283 1.00 84.19 122 THR A CA 1
ATOM 952 C C . THR A 1 122 ? 17.842 -13.029 -4.356 1.00 84.19 122 THR A C 1
ATOM 954 O O . THR A 1 122 ? 18.391 -12.825 -5.438 1.00 84.19 122 THR A O 1
ATOM 957 N N . GLU A 1 123 ? 18.475 -12.804 -3.199 1.00 84.31 123 GLU A N 1
ATOM 958 C CA . GLU A 1 123 ? 19.873 -12.348 -3.133 1.00 84.31 123 GLU A CA 1
ATOM 959 C C . GLU A 1 123 ? 20.862 -13.302 -3.824 1.00 84.31 123 GLU A C 1
ATOM 961 O O . GLU A 1 123 ? 21.842 -12.847 -4.408 1.00 84.31 123 GLU A O 1
ATOM 966 N N . ASP A 1 124 ? 20.553 -14.601 -3.850 1.00 87.69 124 ASP A N 1
ATOM 967 C CA . ASP A 1 124 ? 21.357 -15.635 -4.511 1.00 87.69 124 ASP A CA 1
ATOM 968 C C . ASP A 1 124 ? 21.045 -15.776 -6.015 1.00 87.69 124 ASP A C 1
ATOM 970 O O . ASP A 1 124 ? 21.498 -16.715 -6.671 1.00 87.69 124 ASP A O 1
ATOM 974 N N . GLY A 1 125 ? 20.227 -14.880 -6.578 1.00 83.56 125 GLY A N 1
ATOM 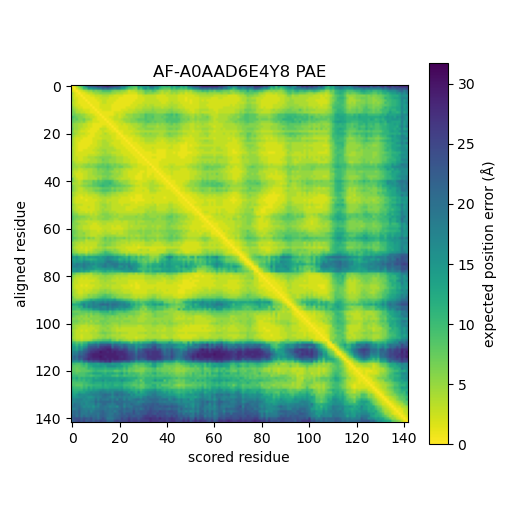975 C CA . GLY A 1 125 ? 19.804 -14.933 -7.979 1.00 83.56 125 GLY A CA 1
ATOM 976 C C . GLY A 1 125 ? 18.759 -16.012 -8.282 1.00 83.56 125 GLY A C 1
ATOM 977 O O . GLY A 1 125 ? 18.472 -16.276 -9.452 1.00 83.56 125 GLY A O 1
ATOM 978 N N . VAL A 1 126 ? 18.169 -16.637 -7.256 1.00 86.06 126 VAL A N 1
ATOM 979 C CA . VAL A 1 126 ? 17.123 -17.652 -7.436 1.00 86.06 126 VAL A CA 1
ATOM 980 C C . VAL A 1 126 ? 15.820 -16.968 -7.834 1.00 86.06 126 VAL A C 1
ATOM 982 O O . VAL A 1 126 ? 15.341 -16.069 -7.143 1.00 86.06 126 VAL A O 1
ATOM 985 N N . ARG A 1 127 ? 15.227 -17.415 -8.944 1.00 85.44 127 ARG A N 1
ATOM 986 C CA . ARG A 1 127 ? 13.901 -16.977 -9.394 1.00 85.44 127 ARG A CA 1
ATOM 987 C C . ARG A 1 127 ? 12.829 -17.799 -8.696 1.00 85.44 127 ARG A C 1
ATOM 989 O O . ARG A 1 127 ? 12.831 -19.024 -8.802 1.00 85.44 127 ARG A O 1
ATOM 996 N N . LEU A 1 128 ? 11.914 -17.135 -7.997 1.00 81.62 128 LEU A N 1
ATOM 997 C CA . LEU A 1 128 ? 10.780 -17.807 -7.371 1.00 81.62 128 LEU A CA 1
ATOM 998 C C . LEU A 1 128 ? 9.664 -18.027 -8.394 1.00 81.62 128 LEU A C 1
ATOM 1000 O O . LEU A 1 128 ? 9.269 -17.113 -9.123 1.00 81.62 128 LEU A O 1
ATOM 1004 N N . GLU A 1 129 ? 9.128 -19.242 -8.418 1.00 78.94 129 GLU A N 1
ATOM 1005 C CA . GLU A 1 129 ? 7.923 -19.557 -9.175 1.00 78.94 129 GLU A CA 1
ATOM 1006 C C . GLU A 1 129 ? 6.678 -19.293 -8.327 1.00 78.94 129 GLU A C 1
ATOM 1008 O O . GLU A 1 129 ? 6.679 -19.485 -7.110 1.00 78.94 129 GLU A O 1
ATOM 1013 N N . LYS A 1 130 ? 5.591 -18.859 -8.976 1.00 71.00 130 LYS A N 1
ATOM 1014 C CA . LYS A 1 130 ? 4.291 -18.744 -8.313 1.00 71.00 130 LYS A CA 1
ATOM 1015 C C . LYS A 1 130 ? 3.861 -20.134 -7.848 1.00 71.00 130 LYS A C 1
ATOM 1017 O O . LYS A 1 130 ? 3.645 -21.018 -8.677 1.00 71.00 130 LYS A O 1
ATOM 1022 N N . THR A 1 131 ? 3.697 -20.315 -6.546 1.00 70.19 131 THR A N 1
ATOM 1023 C CA . THR A 1 131 ? 3.094 -21.527 -5.994 1.00 70.19 131 THR A CA 1
ATOM 1024 C C . THR A 1 131 ? 1.636 -21.615 -6.458 1.00 70.19 131 THR A C 1
ATOM 1026 O O . THR A 1 131 ? 0.942 -20.592 -6.444 1.00 70.19 131 THR A O 1
ATOM 1029 N N . PRO A 1 132 ? 1.136 -22.797 -6.862 1.00 69.06 132 PRO A N 1
ATOM 1030 C CA . PRO A 1 132 ? -0.291 -22.984 -7.081 1.00 69.06 132 PRO A CA 1
ATOM 1031 C C . PRO A 1 132 ? -1.065 -22.584 -5.824 1.00 69.06 132 PRO A C 1
ATOM 1033 O O . PRO A 1 132 ? -0.623 -22.871 -4.709 1.00 69.06 132 PRO A O 1
ATOM 1036 N N . ALA A 1 133 ? -2.216 -21.933 -5.998 1.00 68.56 133 ALA A N 1
ATOM 1037 C CA . ALA A 1 133 ? -3.120 -21.712 -4.880 1.00 68.56 133 ALA A CA 1
ATOM 1038 C C . ALA A 1 133 ? -3.481 -23.074 -4.264 1.00 68.56 133 ALA A C 1
ATOM 1040 O O . ALA A 1 133 ? -3.819 -24.017 -4.984 1.00 68.56 133 ALA A O 1
ATOM 1041 N N . GLY A 1 134 ? -3.359 -23.184 -2.941 1.00 69.31 134 GLY A N 1
ATOM 1042 C CA . GLY A 1 134 ? -3.812 -24.365 -2.213 1.00 69.31 134 GLY A CA 1
ATOM 1043 C C . GLY A 1 134 ? -5.337 -24.519 -2.282 1.00 69.31 134 GLY A C 1
ATOM 1044 O O . GLY A 1 134 ? -6.029 -23.618 -2.764 1.00 69.31 134 GLY A O 1
ATOM 1045 N N . PRO A 1 135 ? -5.884 -25.646 -1.795 1.00 78.38 135 PRO A N 1
ATOM 1046 C CA . PRO A 1 135 ? -7.328 -25.788 -1.648 1.00 78.38 135 PRO A CA 1
ATOM 1047 C C . PRO A 1 135 ? -7.883 -24.653 -0.777 1.00 78.38 135 PRO A C 1
ATOM 1049 O O . PRO A 1 135 ? -7.276 -24.283 0.230 1.00 78.38 135 PRO A O 1
ATOM 1052 N N . ILE A 1 136 ? -9.032 -24.101 -1.173 1.00 74.69 136 ILE A N 1
ATOM 1053 C CA . ILE A 1 136 ? -9.766 -23.137 -0.350 1.00 74.69 136 ILE A CA 1
ATOM 1054 C C . ILE A 1 136 ? -10.226 -23.888 0.898 1.00 74.69 136 ILE A C 1
ATOM 1056 O O . ILE A 1 136 ? -10.945 -24.881 0.796 1.00 74.69 136 ILE A O 1
ATOM 1060 N N . TYR A 1 137 ? -9.765 -23.441 2.064 1.00 77.31 137 TYR A N 1
ATOM 1061 C CA . TYR A 1 137 ? -10.297 -23.910 3.333 1.00 77.31 137 TYR A CA 1
ATOM 1062 C C . TYR A 1 137 ? -11.650 -23.236 3.554 1.00 77.31 137 TYR A C 1
ATOM 1064 O O . TYR A 1 137 ? -11.704 -22.021 3.738 1.00 77.31 137 TYR A O 1
ATOM 1072 N N . ASP A 1 138 ? -12.712 -24.030 3.500 1.00 77.00 138 ASP A N 1
ATOM 1073 C CA . ASP A 1 138 ? -14.079 -23.616 3.791 1.00 77.00 138 ASP A CA 1
ATOM 1074 C C . ASP A 1 138 ? -14.495 -24.308 5.099 1.00 77.00 138 ASP A C 1
ATOM 1076 O O . ASP A 1 138 ? -14.704 -25.527 5.091 1.00 77.00 138 ASP A O 1
ATOM 1080 N N . PRO A 1 139 ? -14.455 -23.615 6.253 1.00 80.12 139 PRO A N 1
ATOM 1081 C CA . PRO A 1 139 ? -14.877 -24.212 7.514 1.00 80.12 139 PRO A CA 1
ATOM 1082 C C . PRO A 1 139 ? -16.374 -24.543 7.463 1.00 80.12 139 PRO A C 1
ATOM 1084 O O . PRO A 1 139 ? -17.146 -23.825 6.836 1.00 80.12 139 PRO A O 1
ATOM 1087 N N . GLU A 1 140 ? -16.795 -25.608 8.148 1.00 78.81 140 GLU A N 1
ATOM 1088 C CA . GLU A 1 140 ? -18.225 -25.872 8.340 1.00 78.81 140 GLU A CA 1
ATOM 1089 C C . GLU A 1 140 ? -18.864 -24.673 9.065 1.00 78.81 140 GLU A C 1
ATOM 1091 O O . GLU A 1 140 ? -18.325 -24.199 10.068 1.00 78.81 140 GLU A O 1
ATOM 1096 N N . GLU A 1 141 ? -19.976 -24.152 8.534 1.00 74.19 141 GLU A N 1
ATOM 1097 C CA . GLU A 1 141 ? -20.759 -23.106 9.200 1.00 74.19 141 GLU A CA 1
ATOM 1098 C C . GLU A 1 141 ? -21.292 -23.652 10.542 1.00 74.19 141 GLU A C 1
ATOM 1100 O O . GLU A 1 141 ? -21.940 -24.701 10.563 1.00 74.19 141 GLU A O 1
ATOM 1105 N N . GLU A 1 142 ? -20.995 -22.959 11.652 1.00 59.28 142 GLU A N 1
ATOM 1106 C CA . GLU A 1 142 ? -21.546 -23.245 12.994 1.00 59.28 142 GLU A CA 1
ATOM 1107 C C . GLU A 1 142 ? -23.006 -22.793 13.149 1.00 59.28 142 GLU A C 1
ATOM 1109 O O . GLU A 1 142 ? -23.350 -21.678 12.686 1.00 59.28 142 GLU A O 1
#

Radius of gyration: 17.88 Å; Cα contacts (8 Å, |Δi|>4): 169; chains: 1; bounding box: 46×43×42 Å

Sequence (142 aa):
MDTPIRRVIAEHDTKGNASFVSDEWLTPYDPTTAPEFTTPGPSAGFGVVQIHRSRGFPADNMRPLPDPHKTLVPLADTKGPSCRILDLPPAESGWMHRTLSLDYFVVIWDCGNDYGRQEIITEDGVRLEKTPAGPIYDPEEE

pLDDT: mean 82.6, std 11.87, range [43.41, 95.25]

Secondary structure (DSSP, 8-state):
----EEEEEEEE-TTS-EEEEEEEEEPPB-GGGTTT-PPP-TT-S-EEEEEEE-SSSS--TTS-----TT----S---SS-EEEEEEPPS-S-------SS-----------TTT----EE-TT-PEEPPPPPPPP--PPP-

Solvent-accessible surface area (backbone atoms only — not comparable to full-atom values): 9847 Å² total; per-residue (Å²): 124,76,75,63,43,83,47,74,41,73,48,64,51,102,86,67,50,79,44,77,79,43,79,45,75,45,65,38,19,17,79,89,46,62,92,74,44,43,70,39,54,97,83,44,82,40,27,39,37,48,73,44,63,46,82,31,76,77,75,66,91,87,53,89,77,74,81,45,55,93,54,94,73,68,96,71,64,85,52,32,60,71,42,68,50,75,47,71,60,97,66,99,69,81,87,88,79,86,68,89,72,88,83,88,86,80,89,87,80,69,89,45,90,99,74,42,78,86,79,47,69,48,96,87,68,49,71,60,76,85,74,79,83,71,83,83,85,75,77,83,86,129

Nearest PDB structures (foldseek):
  3es1-assembly1_A-2  TM=8.368E-01  e=6.079E-04  Novosphingobium aromaticivorans DSM 12444

Foldseek 3Di:
DWQWDWAWDWAADPVRDIDTPDTDTHTWFQLVPPPVRHHDDPPRQKTKAWRADAQAPVGDRVDDGPDCGSDRDDPEDPGTDTDMDIGGDDDPDDDDDDYPDDDDDDDPDFPDDPPTDDWDADPVRDTDDDDPDDDDDDDDDD

InterPro domains:
  IPR014710 RmlC-like jelly roll fold [G3DSA:2.60.120.10] (44-128)